Protein AF-A0A2H0NF34-F1 (afdb_monomer)

Radius of gyration: 19.9 Å; Cα contacts (8 Å, |Δi|>4): 82; chains: 1; bounding box: 48×24×61 Å

Secondary structure (DSSP, 8-state):
-HHHHHHHHHHHHHHHHHHHHHHTT--HHHHHHHHHHHHHHHHHHHHHHHHHHHHHTT-TTTT-HHHHHHHHHHHHHHHHHHHHHHHHHHHHHHHHHHHHHHHHHHSPPP-

Structure (mmCIF, N/CA/C/O backbone):
data_AF-A0A2H0NF34-F1
#
_entry.id   AF-A0A2H0NF34-F1
#
loop_
_atom_site.group_PDB
_atom_site.id
_atom_site.type_symbol
_atom_site.label_atom_id
_atom_site.label_alt_id
_atom_site.label_comp_id
_atom_site.label_asym_id
_atom_site.label_entity_id
_atom_site.label_seq_id
_atom_site.pdbx_PDB_ins_code
_atom_site.Cartn_x
_atom_site.Cartn_y
_atom_site.Cartn_z
_atom_site.occupancy
_atom_site.B_iso_or_equiv
_atom_site.auth_seq_id
_atom_site.auth_comp_id
_atom_site.auth_asym_id
_atom_site.auth_atom_id
_atom_site.pdbx_PDB_model_num
ATOM 1 N N . MET A 1 1 ? 7.783 10.222 -19.693 1.00 72.06 1 MET A N 1
ATOM 2 C CA . MET A 1 1 ? 7.194 8.957 -19.178 1.00 72.06 1 MET A CA 1
ATOM 3 C C . MET A 1 1 ? 7.974 8.321 -18.021 1.00 72.06 1 MET A C 1
ATOM 5 O O . MET A 1 1 ? 7.341 7.978 -17.036 1.00 72.06 1 MET A O 1
ATOM 9 N N . ARG A 1 2 ? 9.312 8.167 -18.074 1.00 80.88 2 ARG A N 1
ATOM 10 C CA . ARG A 1 2 ? 10.084 7.472 -17.010 1.00 80.88 2 ARG A CA 1
ATOM 11 C C . ARG A 1 2 ? 9.957 8.105 -15.614 1.00 80.88 2 ARG A C 1
ATOM 13 O O . ARG A 1 2 ? 9.735 7.387 -14.650 1.00 80.88 2 ARG A O 1
ATOM 20 N N . ILE A 1 3 ? 10.037 9.433 -15.537 1.00 87.25 3 ILE A N 1
ATOM 21 C CA . ILE A 1 3 ? 9.942 10.198 -14.281 1.00 87.25 3 ILE A CA 1
ATOM 22 C C . ILE A 1 3 ? 8.559 10.037 -13.633 1.00 87.25 3 ILE A C 1
ATOM 24 O O . ILE A 1 3 ? 8.461 9.821 -12.433 1.00 87.25 3 ILE A O 1
ATOM 28 N N . ILE A 1 4 ? 7.494 10.055 -14.440 1.00 88.94 4 ILE A N 1
ATOM 29 C CA . ILE A 1 4 ? 6.110 9.894 -13.965 1.00 88.94 4 ILE A CA 1
ATOM 30 C C . ILE A 1 4 ? 5.928 8.532 -13.282 1.00 88.94 4 ILE A C 1
ATOM 32 O O . ILE A 1 4 ? 5.350 8.458 -12.205 1.00 88.94 4 ILE A O 1
ATOM 36 N N . LEU A 1 5 ? 6.470 7.461 -13.873 1.00 86.81 5 LEU A N 1
ATOM 37 C CA . LEU A 1 5 ? 6.408 6.114 -13.294 1.00 86.81 5 LEU A CA 1
ATOM 38 C C . LEU A 1 5 ? 7.106 6.046 -11.932 1.00 86.81 5 LEU A C 1
ATOM 40 O O . LEU A 1 5 ? 6.563 5.478 -10.989 1.00 86.81 5 LEU A O 1
ATOM 44 N N . LEU A 1 6 ? 8.282 6.668 -11.817 1.00 89.56 6 LEU A N 1
ATOM 45 C CA . LEU A 1 6 ? 9.006 6.741 -10.550 1.00 89.56 6 LEU A CA 1
ATOM 46 C C . LEU A 1 6 ? 8.216 7.509 -9.490 1.00 89.56 6 LEU A C 1
ATOM 48 O O . LEU A 1 6 ? 8.103 7.026 -8.368 1.00 89.56 6 LEU A O 1
ATOM 52 N N . ILE A 1 7 ? 7.615 8.647 -9.848 1.00 92.56 7 ILE A N 1
ATOM 53 C CA . ILE A 1 7 ? 6.763 9.421 -8.934 1.00 92.56 7 ILE A CA 1
ATOM 54 C C . ILE A 1 7 ? 5.591 8.570 -8.434 1.00 92.56 7 ILE A C 1
ATOM 56 O O . ILE A 1 7 ? 5.300 8.583 -7.242 1.00 92.56 7 ILE A O 1
ATOM 60 N N . VAL A 1 8 ? 4.946 7.794 -9.311 1.00 91.25 8 VAL A N 1
ATOM 61 C CA . VAL A 1 8 ? 3.829 6.914 -8.930 1.00 91.25 8 VAL A CA 1
ATOM 62 C C . VAL A 1 8 ? 4.279 5.831 -7.946 1.00 91.25 8 VAL A C 1
ATOM 64 O O . VAL A 1 8 ? 3.638 5.646 -6.912 1.00 91.25 8 VAL A O 1
ATOM 67 N N . PHE A 1 9 ? 5.383 5.130 -8.222 1.00 92.75 9 PHE A N 1
ATOM 68 C CA . PHE A 1 9 ? 5.844 4.041 -7.354 1.00 92.75 9 PHE A CA 1
ATOM 69 C C . PHE A 1 9 ? 6.405 4.545 -6.024 1.00 92.75 9 PHE A C 1
ATOM 71 O O . PHE A 1 9 ? 6.073 3.996 -4.976 1.00 92.75 9 PHE A O 1
ATOM 78 N N . ILE A 1 10 ? 7.182 5.630 -6.041 1.00 93.75 10 ILE A N 1
ATOM 79 C CA . ILE A 1 10 ? 7.661 6.281 -4.816 1.00 93.75 10 ILE A CA 1
ATOM 80 C C . ILE A 1 10 ? 6.470 6.812 -4.015 1.00 93.75 10 ILE A C 1
ATOM 82 O O . ILE A 1 10 ? 6.399 6.593 -2.808 1.00 93.75 10 ILE A O 1
ATOM 86 N N . GLY A 1 11 ? 5.490 7.431 -4.677 1.00 93.31 11 GLY A N 1
ATOM 87 C CA . GLY A 1 11 ? 4.244 7.871 -4.055 1.00 93.31 11 GLY A CA 1
ATOM 88 C C . GLY A 1 11 ? 3.498 6.726 -3.365 1.00 93.31 11 GLY A C 1
ATOM 89 O O . GLY A 1 11 ? 3.070 6.880 -2.223 1.00 93.31 11 GLY A O 1
ATOM 90 N N . ALA A 1 12 ? 3.412 5.550 -3.996 1.00 92.38 12 ALA A N 1
ATOM 91 C CA . ALA A 1 12 ? 2.811 4.361 -3.389 1.00 92.38 12 ALA A CA 1
ATOM 92 C C . ALA A 1 12 ? 3.563 3.903 -2.124 1.00 92.38 12 ALA A C 1
ATOM 94 O O . ALA A 1 12 ? 2.926 3.581 -1.119 1.00 92.38 12 ALA A O 1
ATOM 95 N N . ILE A 1 13 ? 4.900 3.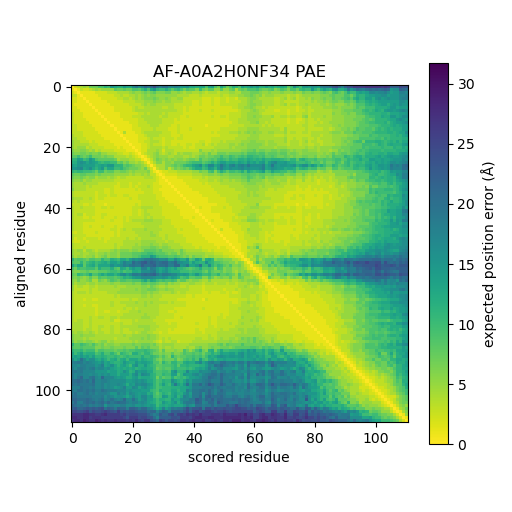949 -2.123 1.00 94.00 13 ILE A N 1
ATOM 96 C CA . ILE A 1 13 ? 5.711 3.638 -0.933 1.00 94.00 13 ILE A CA 1
ATOM 97 C C . ILE A 1 13 ? 5.470 4.665 0.173 1.00 94.00 13 ILE A C 1
ATOM 99 O O . ILE A 1 13 ? 5.255 4.285 1.323 1.00 94.00 13 ILE A O 1
ATOM 103 N N . VAL A 1 14 ? 5.450 5.959 -0.157 1.00 94.94 14 VAL A N 1
ATOM 104 C CA . VAL A 1 14 ? 5.168 7.031 0.810 1.00 94.94 14 VAL A CA 1
ATOM 105 C C . VAL A 1 14 ? 3.789 6.836 1.442 1.00 94.94 14 VAL A C 1
ATOM 107 O O . VAL A 1 14 ? 3.660 6.929 2.663 1.00 94.94 14 VAL A O 1
ATOM 110 N N . ILE A 1 15 ? 2.774 6.483 0.645 1.00 92.44 15 ILE A N 1
ATOM 111 C CA . ILE A 1 15 ? 1.440 6.120 1.141 1.00 92.44 15 ILE A CA 1
ATOM 112 C C . ILE A 1 15 ? 1.521 4.897 2.063 1.00 92.44 15 ILE A C 1
ATOM 114 O O . ILE A 1 15 ? 0.914 4.907 3.133 1.00 92.44 15 ILE A O 1
ATOM 118 N N . GLY A 1 16 ? 2.293 3.870 1.698 1.00 91.38 16 GLY A N 1
ATOM 119 C CA . GLY A 1 16 ? 2.505 2.677 2.519 1.00 91.38 16 GLY A CA 1
ATOM 120 C C . GLY A 1 16 ? 3.137 2.986 3.881 1.00 91.38 16 GLY A C 1
ATOM 121 O O . GLY A 1 16 ? 2.664 2.505 4.913 1.00 91.38 16 GLY A O 1
ATOM 122 N N . ILE A 1 17 ? 4.157 3.848 3.909 1.00 92.62 17 ILE A N 1
ATOM 123 C CA . ILE A 1 17 ? 4.823 4.312 5.135 1.00 92.62 17 ILE A CA 1
ATOM 124 C C . ILE A 1 17 ? 3.869 5.161 5.981 1.00 92.62 17 ILE A C 1
ATOM 126 O O . ILE A 1 17 ? 3.772 4.973 7.196 1.00 92.62 17 ILE A O 1
ATOM 130 N N . TYR A 1 18 ? 3.138 6.083 5.355 1.00 92.75 18 TYR A N 1
ATOM 131 C CA . TYR A 1 18 ? 2.146 6.902 6.045 1.00 92.75 18 TYR A CA 1
ATOM 132 C C . TYR A 1 18 ? 1.048 6.032 6.672 1.00 92.75 18 TYR A C 1
ATOM 134 O O . TYR A 1 18 ? 0.705 6.204 7.845 1.00 92.75 18 TYR A O 1
ATOM 142 N N . ALA A 1 19 ? 0.553 5.044 5.924 1.00 90.88 19 ALA A N 1
ATOM 143 C CA . ALA A 1 19 ? -0.427 4.083 6.404 1.00 90.88 19 ALA A CA 1
ATOM 144 C C . ALA A 1 19 ? 0.106 3.262 7.585 1.00 90.88 19 ALA A C 1
ATOM 146 O O . ALA A 1 19 ? -0.609 3.104 8.571 1.00 90.88 19 ALA A O 1
ATOM 147 N N . ALA A 1 20 ? 1.370 2.827 7.545 1.00 89.19 20 ALA A N 1
ATOM 148 C CA . ALA A 1 20 ? 2.016 2.126 8.655 1.00 89.19 20 ALA A CA 1
ATOM 149 C C . ALA A 1 20 ? 2.087 2.987 9.931 1.00 89.19 20 ALA A C 1
ATOM 151 O O . ALA A 1 20 ? 1.784 2.516 11.027 1.00 89.19 20 ALA A O 1
ATOM 152 N N . ARG A 1 21 ? 2.421 4.278 9.800 1.00 90.31 21 ARG A N 1
ATOM 153 C CA . ARG A 1 21 ? 2.435 5.219 10.936 1.00 90.31 21 ARG A CA 1
ATOM 154 C C . ARG A 1 21 ? 1.046 5.475 11.509 1.00 90.31 21 ARG A C 1
ATOM 156 O O . ARG A 1 21 ? 0.904 5.705 12.706 1.00 90.31 21 ARG A O 1
ATOM 163 N N . LYS A 1 22 ? 0.016 5.492 10.665 1.00 86.56 22 LYS A N 1
ATOM 164 C CA . LYS A 1 22 ? -1.364 5.688 11.120 1.00 86.56 22 LYS A CA 1
ATOM 165 C C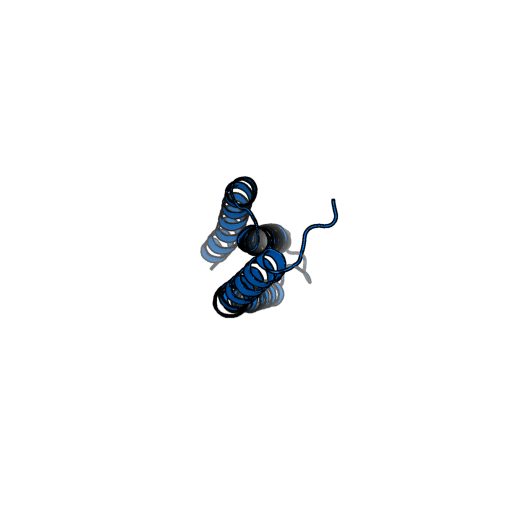 . LYS A 1 22 ? -1.952 4.405 11.709 1.00 86.56 22 LYS A C 1
ATOM 167 O O . LYS A 1 22 ? -2.759 4.489 12.631 1.00 86.56 22 LYS A O 1
ATOM 172 N N . LEU A 1 23 ? -1.499 3.239 11.246 1.00 86.00 23 LEU A N 1
ATOM 173 C CA . LEU A 1 23 ? -1.896 1.930 11.757 1.00 86.00 23 LEU A CA 1
ATOM 174 C C . LEU A 1 23 ? -1.599 1.780 13.253 1.00 86.00 23 LEU A C 1
ATOM 176 O O . LEU A 1 23 ? -2.447 1.280 13.985 1.00 86.00 23 LEU A O 1
ATOM 180 N N . THR A 1 24 ? -0.438 2.249 13.720 1.00 80.81 24 THR A N 1
ATOM 181 C CA . THR A 1 24 ? -0.063 2.176 15.145 1.00 80.81 24 THR A CA 1
ATOM 182 C C . THR A 1 24 ? -0.938 3.053 16.040 1.00 80.81 24 THR A C 1
ATOM 184 O O . THR A 1 24 ? -1.109 2.745 17.213 1.00 80.81 24 THR A O 1
ATOM 187 N N . LYS A 1 25 ? -1.533 4.118 15.487 1.00 79.06 25 LYS A N 1
ATOM 188 C CA . LYS A 1 25 ? -2.429 5.041 16.204 1.00 79.06 25 LYS A CA 1
ATOM 189 C C . LYS A 1 25 ? -3.913 4.703 16.049 1.00 79.06 25 LYS A C 1
ATOM 191 O O . LYS A 1 25 ? -4.753 5.379 16.633 1.00 79.06 25 LYS A O 1
ATOM 196 N N . SER A 1 26 ? -4.257 3.718 15.224 1.00 78.12 26 SER A N 1
ATOM 197 C CA . SER A 1 26 ? -5.638 3.431 14.847 1.00 78.12 26 SER A CA 1
ATOM 198 C C . SER A 1 26 ? -6.156 2.165 15.526 1.00 78.12 26 SER A C 1
ATOM 200 O O . SER A 1 26 ? -5.536 1.104 15.457 1.00 78.12 26 SER A O 1
ATOM 202 N N . SER A 1 27 ? -7.330 2.261 16.149 1.00 72.31 27 SER A N 1
ATOM 203 C CA . SER A 1 27 ? -8.056 1.134 16.736 1.00 72.31 27 SER A CA 1
ATOM 204 C C . SER A 1 27 ? -9.265 0.733 15.873 1.00 72.31 27 SER A C 1
ATOM 206 O O . SER A 1 27 ? -9.760 1.499 15.042 1.00 72.31 27 SER A O 1
ATOM 208 N N . GLY A 1 28 ? -9.728 -0.512 16.026 1.00 77.69 28 GLY A N 1
ATOM 209 C CA . GLY A 1 28 ? -10.977 -0.989 15.420 1.00 77.69 28 GLY A CA 1
ATOM 210 C C . GLY A 1 28 ? -10.979 -1.084 13.885 1.00 77.69 28 GLY A C 1
ATOM 211 O O . GLY A 1 28 ? -10.080 -1.662 13.276 1.00 77.69 28 GLY A O 1
ATOM 212 N N . LEU A 1 29 ? -12.038 -0.563 13.255 1.00 74.94 29 LEU A N 1
ATOM 213 C CA . LEU A 1 29 ? -12.312 -0.696 11.814 1.00 74.94 29 LEU A CA 1
ATOM 214 C C . LEU A 1 29 ? -11.293 0.030 10.933 1.00 74.94 29 LEU A C 1
ATOM 216 O O . LEU A 1 29 ? -10.883 -0.494 9.893 1.00 74.94 29 LEU A O 1
ATOM 220 N N . PHE A 1 30 ? -10.833 1.198 11.382 1.00 79.75 30 PHE A N 1
ATOM 221 C CA . PHE A 1 30 ? -9.812 1.972 10.686 1.00 79.75 30 PHE A CA 1
ATOM 222 C C . PHE A 1 30 ? -8.469 1.238 10.653 1.00 79.75 30 PHE A C 1
ATOM 224 O O . PHE A 1 30 ? -7.782 1.300 9.636 1.00 79.75 30 PHE A O 1
ATOM 231 N N . LYS A 1 31 ? -8.133 0.443 11.680 1.00 85.50 31 LYS A N 1
ATOM 232 C CA . LYS A 1 31 ? -6.919 -0.392 11.686 1.00 85.50 31 LYS A CA 1
ATOM 233 C C . LYS A 1 31 ? -6.878 -1.307 10.458 1.00 85.50 31 LYS A C 1
ATOM 235 O O . LYS A 1 31 ? -5.886 -1.339 9.740 1.00 85.50 31 LYS A O 1
ATOM 240 N N . LYS A 1 32 ? -7.996 -1.978 10.151 1.00 85.62 32 LYS A N 1
ATOM 241 C CA . LYS A 1 32 ? -8.112 -2.885 8.995 1.00 85.62 32 LYS A CA 1
ATOM 242 C C . LYS A 1 32 ? -7.975 -2.154 7.655 1.00 85.62 32 LYS A C 1
ATOM 244 O O . LYS A 1 32 ? -7.419 -2.718 6.714 1.00 85.62 32 LYS A O 1
ATOM 249 N N . LEU A 1 33 ? -8.455 -0.913 7.568 1.00 87.38 33 LEU A N 1
ATOM 250 C CA . LEU A 1 33 ? -8.244 -0.057 6.399 1.00 87.38 33 LEU A CA 1
ATOM 251 C C . LEU A 1 33 ? -6.761 0.294 6.235 1.00 87.38 33 LEU A C 1
ATOM 253 O O . LEU A 1 33 ? -6.205 0.071 5.162 1.00 87.38 33 LEU A O 1
ATOM 257 N N . TRP A 1 34 ? -6.117 0.797 7.290 1.00 89.31 34 TRP A N 1
ATOM 258 C CA . TRP A 1 34 ? -4.707 1.183 7.251 1.00 89.31 34 TRP A CA 1
ATOM 259 C C . TRP A 1 34 ? -3.799 -0.001 6.922 1.00 89.31 34 TRP A C 1
ATOM 261 O O . TRP A 1 34 ? -2.877 0.163 6.132 1.00 89.31 34 TRP A O 1
ATOM 271 N N . THR A 1 35 ? -4.105 -1.207 7.413 1.00 90.75 35 THR A N 1
ATOM 272 C CA . THR A 1 35 ? -3.379 -2.427 7.025 1.00 90.75 35 THR A CA 1
ATOM 273 C C . THR A 1 35 ? -3.513 -2.719 5.530 1.00 90.75 35 THR A C 1
ATOM 275 O O . THR A 1 35 ? -2.515 -3.006 4.874 1.00 90.75 35 THR A O 1
ATOM 278 N N . LYS A 1 36 ? -4.725 -2.616 4.963 1.00 91.19 36 LYS A N 1
ATOM 279 C CA . LYS A 1 36 ? -4.945 -2.814 3.518 1.00 91.19 36 LYS A CA 1
ATOM 280 C C . LYS A 1 36 ? -4.203 -1.766 2.686 1.00 91.19 36 LYS A C 1
ATOM 282 O O . LYS A 1 36 ? -3.591 -2.120 1.684 1.00 91.19 36 LYS A O 1
ATOM 287 N N . LEU A 1 37 ? -4.239 -0.501 3.107 1.00 91.56 37 LEU A N 1
ATOM 288 C CA . LEU A 1 37 ? -3.569 0.603 2.416 1.00 91.56 37 LEU A CA 1
ATOM 289 C C . LEU A 1 37 ? -2.040 0.478 2.494 1.00 91.56 37 LEU A C 1
ATOM 291 O O . LEU A 1 37 ? -1.350 0.717 1.507 1.00 91.56 37 LEU A O 1
ATOM 295 N N . GLN A 1 38 ? -1.519 0.055 3.649 1.00 93.69 38 GLN A N 1
ATOM 296 C CA . GLN A 1 38 ? -0.102 -0.230 3.850 1.00 93.69 38 GLN A CA 1
ATOM 297 C C . GLN A 1 38 ? 0.360 -1.357 2.926 1.00 93.69 38 GLN A C 1
ATOM 299 O O . GLN A 1 38 ? 1.346 -1.184 2.215 1.00 93.69 38 GLN A O 1
ATOM 304 N N . LEU A 1 39 ? -0.356 -2.487 2.918 1.00 94.56 39 LEU A N 1
ATOM 305 C CA . LEU A 1 39 ? -0.033 -3.623 2.056 1.00 94.56 39 LEU A CA 1
ATOM 306 C C . LEU A 1 39 ? -0.033 -3.195 0.584 1.00 94.56 39 LEU A C 1
ATOM 308 O O . LEU A 1 39 ? 0.941 -3.431 -0.118 1.00 94.56 39 LEU A O 1
ATOM 312 N N . TRP A 1 40 ? -1.080 -2.489 0.149 1.00 95.31 40 TRP A N 1
ATOM 313 C CA . TRP A 1 40 ? -1.181 -1.969 -1.213 1.00 95.31 40 TRP A CA 1
ATOM 314 C C . TRP A 1 40 ? 0.008 -1.070 -1.580 1.00 95.31 40 TRP A C 1
ATOM 316 O O . TRP A 1 40 ? 0.630 -1.284 -2.616 1.00 95.31 40 TRP A O 1
ATOM 326 N N . GLY A 1 41 ? 0.376 -0.119 -0.715 1.00 93.12 41 GLY A N 1
ATOM 327 C CA . GLY A 1 41 ? 1.503 0.785 -0.957 1.00 93.12 41 GLY A CA 1
ATOM 328 C C . GLY A 1 41 ? 2.842 0.054 -1.090 1.00 93.12 41 GLY A C 1
ATOM 329 O O . GLY A 1 41 ? 3.598 0.323 -2.024 1.00 93.12 41 GLY A O 1
ATOM 330 N N . TRP A 1 42 ? 3.110 -0.921 -0.215 1.00 94.00 42 TRP A N 1
ATOM 331 C CA . TRP A 1 42 ? 4.322 -1.743 -0.290 1.00 94.00 42 TRP A CA 1
ATOM 332 C C . TRP A 1 42 ? 4.345 -2.636 -1.527 1.00 94.00 42 TRP A C 1
ATOM 334 O O . TRP A 1 42 ? 5.344 -2.653 -2.241 1.00 94.00 42 TRP A O 1
ATOM 344 N N . THR A 1 43 ? 3.253 -3.348 -1.812 1.00 94.69 43 THR A N 1
ATOM 345 C CA . THR A 1 43 ? 3.168 -4.260 -2.956 1.00 94.69 43 THR A CA 1
ATOM 346 C C . THR A 1 43 ? 3.301 -3.499 -4.271 1.00 94.69 43 THR A C 1
ATOM 348 O O . THR A 1 43 ? 4.140 -3.850 -5.095 1.00 94.69 43 THR A O 1
ATOM 351 N N . ILE A 1 44 ? 2.532 -2.425 -4.467 1.00 94.38 44 ILE A N 1
ATOM 352 C CA . ILE A 1 44 ? 2.572 -1.646 -5.709 1.00 94.38 44 ILE A CA 1
ATOM 353 C C . ILE A 1 44 ? 3.894 -0.897 -5.857 1.00 94.38 44 ILE A C 1
ATOM 355 O O . ILE A 1 44 ? 4.460 -0.884 -6.950 1.00 94.38 44 ILE A O 1
ATOM 359 N N . GLY A 1 45 ? 4.397 -0.310 -4.771 1.00 93.25 45 GLY A N 1
ATOM 360 C CA . GLY A 1 45 ? 5.638 0.452 -4.759 1.00 93.25 45 GLY A CA 1
ATOM 361 C C . GLY A 1 45 ? 6.876 -0.404 -5.018 1.00 93.25 45 GLY A C 1
ATOM 362 O O . GLY A 1 45 ? 7.631 -0.119 -5.945 1.00 93.25 45 GLY A O 1
ATOM 363 N N . LEU A 1 46 ? 7.076 -1.475 -4.242 1.00 94.75 46 LEU A N 1
ATOM 364 C CA . LEU A 1 46 ? 8.266 -2.326 -4.364 1.00 94.75 46 LEU A CA 1
ATOM 365 C C . LEU A 1 46 ? 8.276 -3.116 -5.671 1.00 94.75 46 LEU A C 1
ATOM 367 O O . LEU A 1 46 ? 9.285 -3.115 -6.373 1.00 94.75 46 LEU A O 1
ATOM 371 N N . ILE A 1 47 ? 7.159 -3.751 -6.035 1.00 93.25 47 ILE A N 1
ATOM 372 C CA . ILE A 1 47 ? 7.083 -4.516 -7.289 1.00 93.25 47 ILE A CA 1
ATOM 373 C C . ILE A 1 47 ? 7.151 -3.566 -8.487 1.00 93.25 47 ILE A C 1
ATOM 375 O O . ILE A 1 47 ? 7.817 -3.870 -9.472 1.00 93.25 47 ILE A O 1
ATOM 379 N N . GLY A 1 48 ? 6.539 -2.382 -8.395 1.00 91.50 48 GLY A N 1
ATOM 380 C CA . GLY A 1 48 ? 6.643 -1.351 -9.425 1.00 91.50 48 GLY A CA 1
ATOM 381 C C . GLY A 1 48 ? 8.082 -0.879 -9.647 1.00 91.50 48 GLY A C 1
ATOM 382 O O . GLY A 1 48 ? 8.528 -0.784 -10.792 1.00 91.50 48 GLY A O 1
ATOM 383 N N . LEU A 1 49 ? 8.845 -0.659 -8.569 1.00 92.06 49 LEU A N 1
ATOM 384 C CA . LEU A 1 49 ? 10.276 -0.352 -8.654 1.00 92.06 49 LEU A CA 1
ATOM 385 C C . LEU A 1 49 ? 11.095 -1.521 -9.210 1.00 92.06 49 LEU A C 1
ATOM 387 O O . LEU A 1 49 ? 11.982 -1.290 -10.028 1.00 92.06 49 LEU A O 1
ATOM 391 N N . ALA A 1 50 ? 10.784 -2.763 -8.834 1.00 91.25 50 ALA A N 1
ATOM 392 C CA . ALA A 1 50 ? 11.455 -3.941 -9.383 1.00 91.25 50 ALA A CA 1
ATOM 393 C C . ALA A 1 50 ? 11.216 -4.076 -10.899 1.00 91.25 50 ALA A C 1
ATOM 395 O O . ALA A 1 50 ? 12.161 -4.258 -11.665 1.00 91.25 50 ALA A O 1
ATOM 396 N N . LEU A 1 51 ? 9.973 -3.894 -11.359 1.00 88.50 51 LEU A N 1
ATOM 397 C CA . LEU A 1 51 ? 9.635 -3.864 -12.786 1.00 88.50 51 LEU A CA 1
ATOM 398 C C . LEU A 1 51 ? 10.343 -2.715 -13.518 1.00 88.50 51 LEU A C 1
ATOM 400 O O . LEU A 1 51 ? 10.824 -2.888 -14.640 1.00 88.50 51 LEU A O 1
ATOM 404 N N . PHE A 1 52 ? 10.452 -1.545 -12.883 1.00 88.38 52 PHE A N 1
ATOM 405 C CA . PHE A 1 52 ? 11.215 -0.425 -13.428 1.00 88.38 52 PHE A CA 1
ATOM 406 C C . PHE A 1 52 ? 12.708 -0.762 -13.555 1.00 88.38 52 PHE A C 1
ATOM 408 O O . PHE A 1 52 ? 13.311 -0.462 -14.585 1.00 88.38 52 PHE A O 1
ATOM 415 N N . PHE A 1 53 ? 13.292 -1.426 -12.556 1.00 88.44 53 PHE A N 1
ATOM 416 C CA . PHE A 1 53 ? 14.684 -1.871 -12.579 1.00 88.44 53 PHE A CA 1
ATOM 417 C C . PHE A 1 53 ? 14.942 -2.882 -13.704 1.00 88.44 53 PHE A C 1
ATOM 419 O O . PHE A 1 53 ? 15.872 -2.699 -14.488 1.00 88.44 53 PHE A O 1
ATOM 426 N N . PHE A 1 54 ? 14.076 -3.888 -13.872 1.00 87.56 54 PHE A N 1
ATOM 427 C CA . PHE A 1 54 ? 14.200 -4.864 -14.963 1.00 87.56 54 PHE A CA 1
ATOM 428 C C . PHE A 1 54 ? 14.161 -4.224 -16.351 1.00 87.56 54 PHE A C 1
ATOM 430 O O . PHE A 1 54 ? 14.811 -4.713 -17.279 1.00 87.56 54 PHE A O 1
ATOM 437 N N . ARG A 1 55 ? 13.454 -3.100 -16.501 1.00 84.69 55 ARG A N 1
ATOM 438 C CA . ARG A 1 55 ? 13.496 -2.317 -17.736 1.00 84.69 55 ARG A CA 1
ATOM 439 C C . ARG A 1 55 ? 14.868 -1.694 -17.984 1.00 84.69 55 ARG A C 1
ATOM 441 O O . ARG A 1 55 ? 15.310 -1.684 -19.130 1.00 84.69 55 ARG A O 1
ATOM 448 N N . GLU A 1 56 ? 15.528 -1.162 -16.958 1.00 84.88 56 GLU A N 1
ATOM 449 C CA . GLU A 1 56 ? 16.855 -0.548 -17.121 1.00 84.88 56 GLU A CA 1
ATOM 450 C C . GLU A 1 56 ? 17.931 -1.597 -17.426 1.00 84.88 56 GLU A C 1
ATOM 452 O O . GLU A 1 56 ? 18.780 -1.368 -18.285 1.00 84.88 56 GLU A O 1
ATOM 457 N N . VAL A 1 57 ? 17.816 -2.794 -16.844 1.00 86.88 57 VAL A N 1
ATOM 458 C CA . VAL A 1 57 ? 18.681 -3.949 -17.162 1.00 86.88 57 VAL A CA 1
ATOM 459 C C . VAL A 1 57 ? 18.345 -4.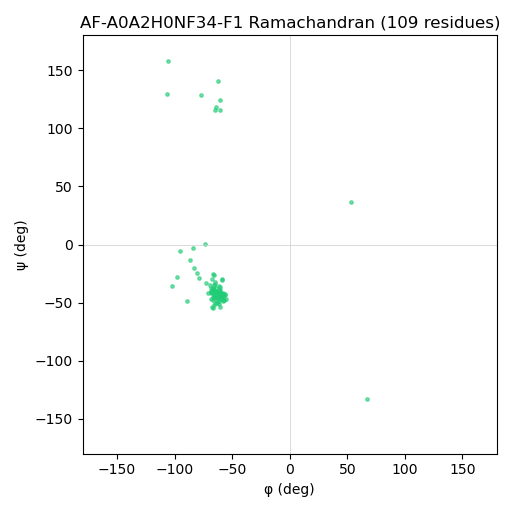571 -18.535 1.00 86.88 57 VAL A C 1
ATOM 461 O O . VAL A 1 57 ? 18.989 -5.517 -18.973 1.00 86.88 57 VAL A O 1
ATOM 464 N N . ARG A 1 58 ? 17.357 -4.025 -19.265 1.00 79.62 58 ARG A N 1
ATOM 465 C CA . ARG A 1 58 ? 16.870 -4.521 -20.568 1.00 79.62 58 ARG A CA 1
ATOM 466 C C . ARG A 1 58 ? 16.492 -6.005 -20.546 1.00 79.62 58 ARG A C 1
ATOM 468 O O . ARG A 1 58 ? 16.676 -6.710 -21.536 1.00 79.62 58 ARG A O 1
ATOM 475 N N . ALA A 1 59 ? 15.921 -6.478 -19.438 1.00 77.50 59 ALA A N 1
ATOM 476 C CA . ALA A 1 59 ? 15.359 -7.820 -19.379 1.00 77.50 59 ALA A CA 1
ATOM 477 C C . ALA A 1 59 ? 14.241 -7.938 -20.431 1.00 77.50 59 ALA A C 1
ATOM 479 O O . ALA A 1 59 ? 13.229 -7.241 -20.344 1.00 77.50 59 ALA A O 1
ATOM 480 N N . ILE A 1 60 ? 14.436 -8.802 -21.431 1.00 71.81 60 ILE A N 1
ATOM 481 C CA . ILE A 1 60 ? 13.617 -8.853 -22.657 1.00 71.81 60 ILE A CA 1
ATOM 482 C C . ILE A 1 60 ? 12.125 -9.045 -22.347 1.00 71.81 60 ILE A C 1
ATOM 484 O O . ILE A 1 60 ? 11.280 -8.357 -22.914 1.00 71.81 60 ILE A O 1
ATOM 488 N N . TYR A 1 61 ? 11.797 -9.930 -21.403 1.00 74.56 61 TYR A N 1
ATOM 489 C CA . TYR A 1 61 ? 10.409 -10.254 -21.066 1.00 74.56 61 TYR A CA 1
ATOM 490 C C . TYR A 1 61 ? 9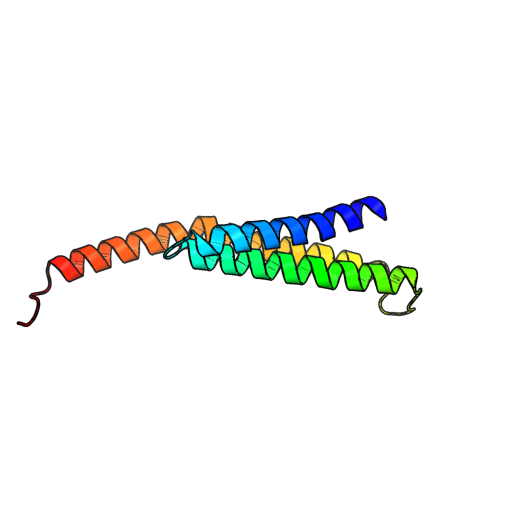.816 -9.347 -19.981 1.00 74.56 61 TYR A C 1
ATOM 492 O O . TYR A 1 61 ? 8.730 -8.803 -20.161 1.00 74.56 61 TYR A O 1
ATOM 500 N N . LEU A 1 62 ? 10.524 -9.148 -18.865 1.00 72.25 62 LEU A N 1
ATOM 501 C CA . LEU A 1 62 ? 1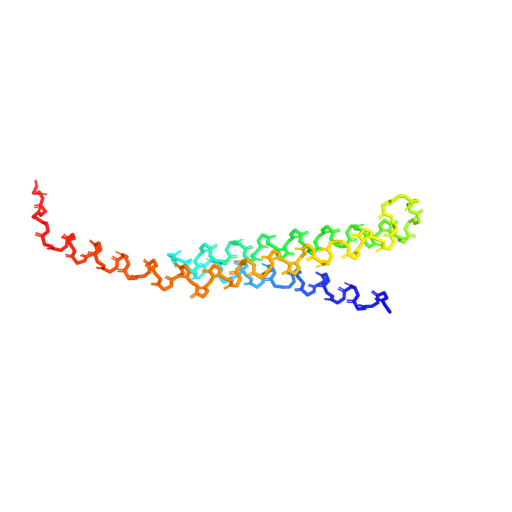0.011 -8.422 -17.690 1.00 72.25 62 LEU A CA 1
ATOM 502 C C . LEU A 1 62 ? 10.144 -6.894 -17.796 1.00 72.25 62 LEU A C 1
ATOM 504 O O . LEU A 1 62 ? 9.430 -6.165 -17.114 1.00 72.25 62 LEU A O 1
ATOM 508 N N . GLY A 1 63 ? 11.025 -6.397 -18.667 1.00 70.81 63 GLY A N 1
ATOM 509 C CA . GLY A 1 63 ? 11.205 -4.968 -18.931 1.00 70.81 63 GLY A CA 1
ATOM 510 C C . GLY A 1 63 ? 10.219 -4.394 -19.953 1.00 70.81 63 GLY A C 1
ATOM 511 O O . GLY A 1 63 ? 10.246 -3.189 -20.228 1.00 70.81 63 GLY A O 1
ATOM 512 N N . ALA A 1 64 ? 9.354 -5.228 -20.543 1.00 81.38 64 ALA A N 1
ATOM 513 C CA . ALA A 1 64 ? 8.413 -4.784 -21.560 1.00 81.38 64 ALA A CA 1
ATOM 514 C C . ALA A 1 64 ? 7.431 -3.740 -20.998 1.00 81.38 64 ALA A C 1
ATOM 516 O O . ALA A 1 64 ? 6.927 -3.846 -19.878 1.00 81.38 64 ALA A O 1
ATOM 517 N N . ARG A 1 65 ? 7.113 -2.722 -21.809 1.00 83.50 65 ARG A N 1
ATOM 518 C CA . A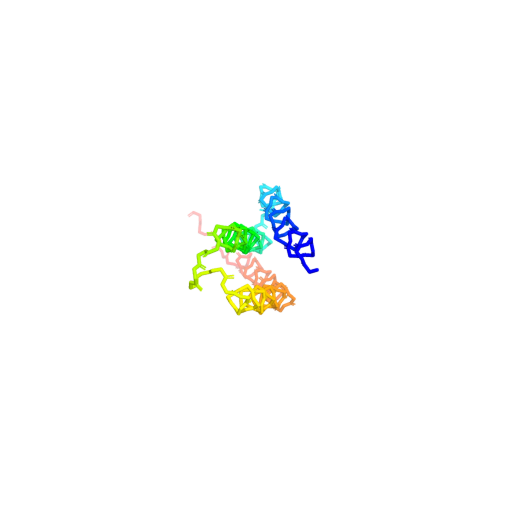RG A 1 65 ? 6.225 -1.607 -21.411 1.00 83.50 65 ARG A CA 1
ATOM 519 C C . ARG A 1 65 ? 4.833 -2.083 -20.983 1.00 83.50 65 ARG A C 1
ATOM 521 O O . ARG A 1 65 ? 4.225 -1.469 -20.112 1.00 83.50 65 ARG A O 1
ATOM 528 N N . ILE A 1 66 ? 4.372 -3.187 -21.568 1.00 87.25 66 ILE A N 1
ATOM 529 C CA . ILE A 1 66 ? 3.090 -3.829 -21.269 1.00 87.25 66 ILE A CA 1
ATOM 530 C C . ILE A 1 66 ? 2.983 -4.238 -19.799 1.00 87.25 66 ILE A C 1
ATOM 532 O O . ILE A 1 66 ? 1.966 -3.942 -19.178 1.00 87.25 66 ILE A O 1
ATOM 536 N N . TRP A 1 67 ? 4.031 -4.817 -19.206 1.00 88.12 67 TRP A N 1
ATOM 537 C CA . TRP A 1 67 ? 3.992 -5.241 -17.803 1.00 88.12 67 TRP A CA 1
ATOM 538 C C . TRP A 1 67 ? 3.830 -4.064 -16.845 1.00 88.12 67 TRP A C 1
ATOM 540 O O . TRP A 1 67 ? 3.030 -4.141 -15.919 1.00 88.12 67 TRP A O 1
ATOM 550 N N . MET A 1 68 ? 4.514 -2.943 -17.096 1.00 85.44 68 MET A N 1
ATOM 551 C CA . MET A 1 68 ? 4.324 -1.729 -16.291 1.00 85.44 68 MET A CA 1
ATOM 552 C C . MET A 1 68 ? 2.904 -1.171 -16.413 1.00 85.44 68 MET A C 1
ATOM 554 O O . MET A 1 68 ? 2.330 -0.765 -15.407 1.00 85.44 68 MET A O 1
ATOM 558 N N . LEU A 1 69 ? 2.333 -1.139 -17.622 1.00 89.00 69 LEU A N 1
ATOM 559 C CA . LEU A 1 69 ? 0.970 -0.637 -17.825 1.00 89.00 69 LEU A CA 1
ATOM 560 C C . LEU A 1 69 ? -0.062 -1.530 -17.134 1.00 89.00 69 LEU A C 1
ATOM 562 O O . LEU A 1 69 ? -0.915 -1.022 -16.409 1.00 89.00 69 LEU A O 1
ATOM 566 N N . LEU A 1 70 ? 0.057 -2.850 -17.292 1.00 92.06 70 LEU A N 1
ATOM 567 C CA . LEU A 1 70 ? -0.785 -3.823 -16.596 1.00 92.06 70 LEU A CA 1
ATOM 568 C C . LEU A 1 70 ? -0.670 -3.674 -15.077 1.00 92.06 70 LEU A C 1
ATOM 570 O O . LEU A 1 70 ? -1.688 -3.662 -14.387 1.00 92.06 70 LEU A O 1
ATOM 574 N N . TRP A 1 71 ? 0.547 -3.488 -14.561 1.00 92.44 71 TRP A N 1
ATOM 575 C CA . TRP A 1 71 ? 0.779 -3.287 -13.133 1.00 92.44 71 TRP A CA 1
ATOM 576 C C . TRP A 1 71 ? 0.105 -2.019 -12.604 1.00 92.44 71 TRP A C 1
ATOM 578 O O . TRP A 1 71 ? -0.509 -2.035 -11.539 1.00 92.44 71 TRP A O 1
ATOM 588 N N . ILE A 1 72 ? 0.159 -0.924 -13.365 1.00 90.50 72 ILE A N 1
ATOM 589 C CA . ILE A 1 72 ? -0.501 0.336 -13.006 1.00 90.50 72 ILE A CA 1
ATOM 590 C C . ILE A 1 72 ? -2.023 0.185 -13.013 1.00 90.50 72 ILE A C 1
ATOM 592 O O . ILE A 1 72 ? -2.685 0.615 -12.070 1.00 90.50 72 ILE A O 1
ATOM 596 N N . ILE A 1 73 ? -2.587 -0.448 -14.041 1.00 94.31 73 ILE A N 1
ATOM 597 C CA . ILE A 1 73 ? -4.031 -0.700 -14.120 1.00 94.31 73 ILE A CA 1
ATOM 598 C C . ILE A 1 73 ? -4.478 -1.549 -12.925 1.00 94.31 73 ILE A C 1
ATOM 600 O O . ILE A 1 73 ? -5.437 -1.200 -12.237 1.00 94.31 73 ILE A O 1
ATOM 604 N N . PHE A 1 74 ? -3.738 -2.617 -12.625 1.00 95.19 74 PHE A N 1
ATOM 605 C CA . PHE A 1 74 ? -3.983 -3.461 -11.461 1.00 95.19 74 PHE A CA 1
ATOM 606 C C . PHE A 1 74 ? -3.919 -2.666 -10.148 1.00 95.19 74 PHE A C 1
ATOM 608 O O . PHE A 1 74 ? -4.812 -2.791 -9.306 1.00 95.19 74 PHE A O 1
ATOM 615 N N . ALA A 1 75 ? -2.922 -1.788 -9.996 1.00 92.88 75 ALA A N 1
ATOM 616 C CA . ALA A 1 75 ? -2.792 -0.915 -8.834 1.00 92.88 75 ALA A CA 1
ATOM 617 C C . ALA A 1 75 ? -4.037 -0.041 -8.633 1.00 92.88 75 ALA A C 1
ATOM 619 O O . ALA A 1 75 ? -4.569 0.012 -7.520 1.00 92.88 75 ALA A O 1
ATOM 620 N N . PHE A 1 76 ? -4.531 0.601 -9.697 1.00 94.06 76 PHE A N 1
ATOM 621 C CA . PHE A 1 76 ? -5.722 1.451 -9.641 1.00 94.06 76 PHE A CA 1
ATOM 622 C C . PHE A 1 76 ? -6.997 0.668 -9.323 1.00 94.06 76 PHE A C 1
ATOM 624 O O . PHE A 1 76 ? -7.781 1.104 -8.480 1.00 94.06 76 PHE A O 1
ATOM 631 N N . ILE A 1 77 ? -7.192 -0.500 -9.941 1.00 95.88 77 ILE A N 1
ATOM 632 C CA . ILE A 1 77 ? -8.343 -1.373 -9.666 1.00 95.88 77 ILE A CA 1
ATOM 633 C C . ILE A 1 77 ? -8.352 -1.785 -8.190 1.00 95.88 77 ILE A C 1
ATOM 635 O O . ILE A 1 77 ? -9.374 -1.679 -7.508 1.00 95.88 77 ILE A O 1
ATOM 639 N N . TRP A 1 78 ? -7.202 -2.206 -7.662 1.00 95.06 78 TRP A N 1
ATOM 640 C CA . TRP A 1 78 ? -7.095 -2.600 -6.262 1.00 95.06 78 TRP A CA 1
ATOM 641 C C . TRP A 1 78 ? -7.331 -1.415 -5.318 1.00 95.06 78 TRP A C 1
ATOM 643 O O . TRP A 1 78 ? -8.072 -1.539 -4.338 1.00 95.06 78 TRP A O 1
ATOM 653 N N . LEU A 1 79 ? -6.793 -0.239 -5.643 1.00 92.19 79 LEU A N 1
ATOM 654 C CA . LEU A 1 79 ? -7.037 0.972 -4.865 1.00 92.19 79 LEU A CA 1
ATOM 655 C C . LEU A 1 79 ? -8.530 1.332 -4.837 1.00 92.19 79 LEU A C 1
ATOM 657 O O . LEU A 1 79 ? -9.066 1.645 -3.774 1.00 92.19 79 LEU A O 1
ATOM 661 N N . ALA A 1 80 ? -9.227 1.214 -5.970 1.00 93.75 80 ALA A N 1
ATOM 662 C CA . ALA A 1 80 ? -10.666 1.447 -6.053 1.00 93.75 80 ALA A CA 1
ATOM 663 C C . ALA A 1 80 ? -11.459 0.491 -5.145 1.00 93.75 80 ALA A C 1
ATOM 665 O O . ALA A 1 80 ? -12.391 0.923 -4.462 1.00 93.75 80 ALA A O 1
ATOM 666 N N . PHE A 1 81 ? -11.060 -0.783 -5.051 1.00 92.31 81 PHE A N 1
ATOM 667 C CA . PHE A 1 81 ? -11.664 -1.722 -4.100 1.00 92.31 81 PHE A CA 1
ATOM 668 C C . PHE A 1 81 ? -11.428 -1.324 -2.638 1.00 92.31 81 PHE A C 1
ATOM 670 O O . PHE A 1 81 ? -12.343 -1.452 -1.823 1.00 92.31 81 PHE A O 1
ATOM 677 N N . ILE A 1 82 ? -10.249 -0.794 -2.294 1.00 89.69 82 ILE A N 1
ATOM 678 C CA . ILE A 1 82 ? -9.967 -0.296 -0.937 1.00 89.69 82 ILE A CA 1
ATOM 679 C C . ILE A 1 82 ? -10.818 0.944 -0.623 1.00 89.69 82 ILE A C 1
ATOM 681 O O . ILE A 1 82 ? -11.388 1.040 0.464 1.00 89.69 82 ILE A O 1
ATOM 685 N N . ILE A 1 83 ? -10.975 1.865 -1.576 1.00 88.88 83 ILE A N 1
ATOM 686 C CA . ILE A 1 83 ? -11.830 3.052 -1.413 1.00 88.88 83 ILE A CA 1
ATOM 687 C C . ILE A 1 83 ? -13.303 2.644 -1.267 1.00 88.88 83 ILE A C 1
ATOM 689 O O . ILE A 1 83 ? -14.016 3.176 -0.415 1.00 88.88 83 ILE A O 1
ATOM 693 N N . LY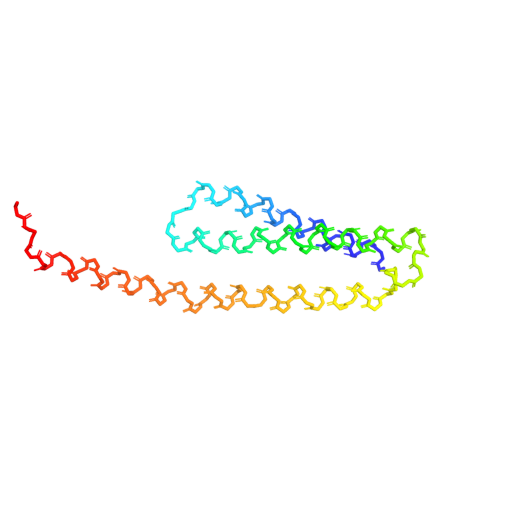S A 1 84 ? -13.767 1.667 -2.054 1.00 89.00 84 LYS A N 1
ATOM 694 C CA . LYS A 1 84 ? -15.123 1.112 -1.937 1.00 89.00 84 LYS A CA 1
ATOM 695 C C . LYS A 1 84 ? -15.344 0.458 -0.569 1.00 89.00 84 LYS A C 1
ATOM 697 O O . LYS A 1 84 ? -16.386 0.688 0.042 1.00 89.00 84 LYS A O 1
ATOM 702 N N . TYR A 1 85 ? -14.361 -0.298 -0.073 1.00 84.06 85 TYR A N 1
ATOM 703 C CA . TYR A 1 85 ? -14.369 -0.867 1.279 1.00 84.06 85 TYR A CA 1
ATOM 704 C C . TYR A 1 85 ? -14.494 0.236 2.340 1.00 84.06 85 TYR A C 1
ATOM 706 O O . TYR A 1 85 ? -15.304 0.127 3.259 1.00 84.06 85 TYR A O 1
ATOM 714 N N . TRP A 1 86 ? -13.745 1.332 2.184 1.00 83.69 86 TRP A N 1
ATOM 715 C CA . TRP A 1 86 ? -13.796 2.465 3.104 1.00 83.69 86 TRP A CA 1
ATOM 716 C C . TRP A 1 86 ? -15.185 3.102 3.172 1.00 83.69 86 TRP A C 1
ATOM 718 O O . TRP A 1 86 ? -15.757 3.216 4.252 1.00 83.69 86 TRP A O 1
ATOM 728 N N . LYS A 1 87 ? -15.741 3.475 2.014 1.00 81.25 87 LYS A N 1
ATOM 729 C CA . LYS A 1 87 ? -17.000 4.225 1.938 1.00 81.25 87 LYS A CA 1
ATOM 730 C C . LYS A 1 87 ? -18.233 3.391 2.277 1.00 81.25 87 LYS A C 1
ATOM 732 O O . LYS A 1 87 ? -19.194 3.939 2.795 1.00 81.25 87 LYS A O 1
ATOM 737 N N . LYS A 1 88 ? -18.240 2.093 1.954 1.00 77.94 88 LYS A N 1
ATOM 738 C CA . LYS A 1 88 ? -19.439 1.245 2.093 1.00 77.94 88 LYS A CA 1
ATOM 739 C C . LYS A 1 88 ? -19.403 0.337 3.318 1.00 77.94 88 LYS A C 1
ATOM 741 O O . LYS A 1 88 ? -20.442 0.070 3.911 1.00 77.94 88 LYS A O 1
ATOM 746 N N . GLU A 1 89 ? -18.231 -0.175 3.680 1.00 73.50 89 GLU A N 1
ATOM 747 C CA . GLU A 1 89 ? -18.114 -1.246 4.674 1.00 73.50 89 GLU A CA 1
ATOM 748 C C . GLU A 1 89 ? -17.763 -0.745 6.075 1.00 73.50 89 GLU A C 1
ATOM 750 O O . GLU A 1 89 ? -18.140 -1.395 7.046 1.00 73.50 89 GLU A O 1
ATOM 755 N N . ILE A 1 90 ? -17.070 0.393 6.201 1.00 74.44 90 ILE A N 1
ATOM 756 C CA . ILE A 1 90 ? -16.816 1.008 7.512 1.00 74.44 90 ILE A CA 1
ATOM 757 C C . ILE A 1 90 ? -18.099 1.534 8.168 1.00 74.44 90 ILE A C 1
ATOM 759 O O . ILE A 1 90 ? -18.361 1.078 9.280 1.00 74.44 90 ILE A O 1
ATOM 763 N N . PRO A 1 91 ? -18.929 2.388 7.529 1.00 70.38 91 PRO A N 1
ATOM 764 C CA . PRO A 1 91 ? -20.125 2.912 8.199 1.00 70.38 91 PRO A CA 1
ATOM 765 C C . PRO A 1 91 ? -21.088 1.788 8.601 1.00 70.38 91 PRO A C 1
ATOM 767 O O . PRO A 1 91 ? -21.549 1.734 9.736 1.00 70.38 91 PRO A O 1
ATOM 770 N N . LYS A 1 92 ? -21.275 0.794 7.724 1.00 69.62 92 LYS A N 1
ATOM 771 C CA . LYS A 1 92 ? -22.135 -0.364 7.998 1.00 69.62 92 LYS A CA 1
ATOM 772 C C . LYS A 1 92 ? -21.661 -1.195 9.199 1.00 69.62 92 LYS A C 1
ATOM 774 O O . LYS A 1 92 ? -22.474 -1.744 9.932 1.00 69.62 92 LYS A O 1
ATOM 779 N N . LYS A 1 93 ? -20.347 -1.326 9.404 1.00 68.06 93 LYS A N 1
ATOM 780 C CA . LYS A 1 93 ? -19.795 -2.077 10.544 1.00 68.06 93 LYS A CA 1
ATOM 781 C C . LYS A 1 93 ? -19.786 -1.272 11.840 1.00 68.06 93 LYS A C 1
ATOM 783 O O . LYS A 1 93 ? -19.791 -1.886 12.902 1.00 68.06 93 LYS A O 1
ATOM 788 N N . GLU A 1 94 ? -19.764 0.057 11.771 1.00 69.62 94 GLU A N 1
ATOM 789 C CA . GLU A 1 94 ? -19.963 0.905 12.951 1.00 69.62 94 GLU A CA 1
ATOM 790 C C . GLU A 1 94 ? -21.397 0.802 13.474 1.00 69.62 94 GLU A C 1
ATOM 792 O O . GLU A 1 94 ? -21.584 0.672 14.680 1.00 69.62 94 GLU A O 1
ATOM 797 N N . GLU A 1 95 ? -22.392 0.774 12.584 1.00 67.75 95 GLU A N 1
ATOM 798 C CA . GLU A 1 95 ? -23.797 0.567 12.960 1.00 67.75 95 GLU A CA 1
ATOM 799 C C . GLU A 1 95 ? -24.007 -0.793 13.635 1.00 67.75 95 GLU A C 1
ATOM 801 O O . GLU A 1 95 ? -24.536 -0.851 14.740 1.00 67.75 95 GLU A O 1
ATOM 806 N N . ILE A 1 96 ? -23.492 -1.874 13.036 1.00 69.25 96 ILE A N 1
ATOM 807 C CA . ILE A 1 96 ? -23.599 -3.229 13.606 1.00 69.25 96 ILE A CA 1
ATOM 808 C C . ILE A 1 96 ? -22.922 -3.310 14.980 1.00 69.25 96 ILE A C 1
ATOM 810 O O . ILE A 1 96 ? -23.493 -3.875 15.909 1.00 69.25 96 ILE A O 1
ATOM 814 N N . LYS A 1 97 ? -21.734 -2.709 15.139 1.00 68.06 97 LYS A N 1
ATOM 815 C CA . LYS A 1 97 ? -21.049 -2.668 16.437 1.00 68.06 97 LYS A CA 1
ATOM 816 C C . LYS A 1 97 ? -21.850 -1.930 17.501 1.00 68.06 97 LYS A C 1
ATOM 818 O O . LYS A 1 97 ? -21.912 -2.405 18.628 1.00 68.06 97 LYS A O 1
ATOM 823 N N . LYS A 1 98 ? -22.462 -0.793 17.159 1.00 69.94 98 LYS A N 1
ATOM 824 C CA . LYS A 1 98 ? -23.320 -0.059 18.098 1.00 69.94 98 LYS A CA 1
ATOM 825 C C . LYS A 1 98 ? -24.520 -0.899 18.519 1.00 69.94 98 LYS A C 1
ATOM 827 O O . LYS A 1 98 ? -24.815 -0.964 19.705 1.00 69.94 98 LYS A O 1
ATOM 832 N N . THR A 1 99 ? -25.155 -1.600 17.580 1.00 69.38 99 THR A N 1
ATOM 833 C CA . THR A 1 99 ? -26.280 -2.490 17.890 1.00 69.38 99 THR A CA 1
ATOM 834 C C . THR A 1 99 ? -25.859 -3.674 18.766 1.00 69.38 99 THR A C 1
ATOM 836 O O . THR A 1 99 ? -26.576 -4.021 19.698 1.00 69.38 99 THR A O 1
ATOM 839 N N . GLU A 1 100 ? -24.685 -4.271 18.533 1.00 73.38 100 GLU A N 1
ATOM 840 C CA . GLU A 1 100 ? -24.132 -5.330 19.396 1.00 73.38 100 GLU A CA 1
ATOM 841 C C . GLU A 1 100 ? -23.760 -4.817 20.797 1.00 73.38 100 GLU A C 1
ATOM 843 O O . GLU A 1 100 ? -23.974 -5.516 21.787 1.00 73.38 100 GLU A O 1
ATOM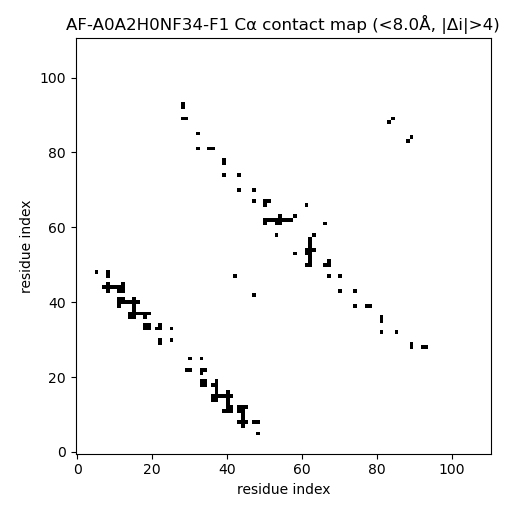 848 N N . GLU A 1 101 ? -23.212 -3.603 20.905 1.00 74.19 101 GLU A N 1
ATOM 849 C CA . GLU A 1 101 ? -22.886 -2.958 22.184 1.00 74.19 101 GLU A CA 1
ATOM 850 C C . GLU A 1 101 ? -24.146 -2.593 22.978 1.00 74.19 101 GLU A C 1
ATOM 852 O O . GLU A 1 101 ? -24.185 -2.789 24.196 1.00 74.19 101 GLU A O 1
ATOM 857 N N . GLU A 1 102 ? -25.190 -2.111 22.303 1.00 75.25 102 GLU A N 1
ATOM 858 C CA . GLU A 1 102 ? -26.502 -1.876 22.900 1.00 75.25 102 GLU A CA 1
ATOM 859 C C . GLU A 1 102 ? -27.130 -3.193 23.350 1.00 75.25 102 GLU A C 1
ATOM 861 O O . GLU A 1 102 ? -27.482 -3.320 24.518 1.00 75.25 102 GLU A O 1
ATOM 866 N N . PHE A 1 103 ? -27.186 -4.211 22.491 1.00 74.81 103 PHE A N 1
ATOM 867 C CA . PHE A 1 103 ? -27.731 -5.526 22.835 1.00 74.81 103 PHE A CA 1
ATOM 868 C C . PHE A 1 103 ? -26.998 -6.177 24.022 1.00 74.81 103 PHE A C 1
ATOM 870 O O . PHE A 1 103 ? -27.637 -6.660 24.956 1.00 74.81 103 PHE A O 1
ATOM 877 N N . ASN A 1 104 ? -25.662 -6.109 24.058 1.00 75.50 104 ASN A N 1
ATOM 878 C CA . ASN A 1 104 ? -24.867 -6.589 25.194 1.00 75.50 104 ASN A CA 1
ATOM 879 C C . ASN A 1 104 ? -25.095 -5.789 26.482 1.00 75.50 104 ASN A C 1
ATOM 881 O O . ASN A 1 104 ? -24.900 -6.332 27.569 1.00 75.50 104 ASN A O 1
ATOM 885 N N . ARG A 1 105 ? -25.503 -4.516 26.399 1.00 72.81 105 ARG A N 1
ATOM 886 C CA . ARG A 1 105 ? -25.884 -3.730 27.582 1.00 72.81 105 ARG A CA 1
ATOM 887 C C . ARG A 1 105 ? -27.169 -4.262 28.223 1.00 72.81 105 ARG A C 1
ATOM 889 O O . ARG A 1 105 ? -27.313 -4.154 29.437 1.00 72.81 105 ARG A O 1
ATOM 896 N N . TRP A 1 106 ? -28.062 -4.846 27.428 1.00 73.75 106 TRP A N 1
ATOM 897 C CA . TRP A 1 106 ? -29.328 -5.426 27.887 1.00 73.75 106 TRP A CA 1
ATOM 898 C C . TRP A 1 106 ? -29.211 -6.887 28.341 1.00 73.75 106 TRP A C 1
ATOM 900 O O . TRP A 1 106 ? -30.113 -7.396 29.003 1.00 73.75 106 TRP A O 1
ATOM 910 N N . LEU A 1 107 ? -28.103 -7.566 28.031 1.00 76.38 107 LEU A N 1
ATOM 911 C CA . LEU A 1 107 ? -27.844 -8.923 28.505 1.00 76.38 107 LEU A CA 1
ATOM 912 C C . LEU A 1 107 ? -27.401 -8.920 29.980 1.00 76.38 107 LEU A C 1
ATOM 914 O O . LEU A 1 107 ? -26.448 -8.221 30.340 1.00 76.38 107 LEU A O 1
ATOM 918 N N . PRO A 1 108 ? -28.035 -9.729 30.850 1.00 74.88 108 PRO A N 1
ATOM 919 C CA . PRO A 1 108 ? -27.610 -9.848 32.235 1.00 74.88 108 PRO A CA 1
ATOM 920 C C . PRO A 1 108 ? -26.201 -10.445 32.285 1.00 74.88 108 PRO A C 1
ATOM 922 O O . PRO A 1 108 ? -25.960 -11.573 31.847 1.00 74.88 108 PRO A O 1
ATOM 925 N N . LYS A 1 109 ? -25.252 -9.679 32.830 1.00 70.44 109 LYS A N 1
ATOM 926 C CA . LYS A 1 109 ? -23.892 -10.161 33.086 1.00 70.44 109 LYS A CA 1
ATOM 927 C C . LYS A 1 109 ? -23.978 -11.261 34.142 1.00 70.44 109 LYS A C 1
ATOM 929 O O . LYS A 1 109 ? -24.408 -10.992 35.264 1.00 70.44 109 LYS A O 1
ATOM 934 N N . ARG A 1 110 ? -23.609 -12.497 33.786 1.00 64.88 110 ARG A N 1
ATOM 935 C CA . ARG A 1 110 ? -23.480 -13.572 34.780 1.00 64.88 110 ARG A CA 1
ATOM 936 C C . ARG A 1 110 ? -22.418 -13.145 35.799 1.00 64.88 110 ARG A C 1
ATOM 938 O O . ARG A 1 110 ? -21.326 -12.752 35.388 1.00 64.88 110 ARG A O 1
ATOM 945 N N . LYS A 1 111 ? -22.804 -13.136 37.079 1.00 52.56 111 LYS A N 1
ATOM 946 C CA . LYS A 1 111 ? -21.897 -12.946 38.220 1.00 52.56 111 LYS A CA 1
ATOM 947 C C . LYS A 1 111 ? -20.898 -14.090 38.298 1.00 52.56 111 LYS A C 1
ATOM 949 O O . LYS A 1 111 ? -21.309 -15.226 37.971 1.00 52.56 111 LYS A O 1
#

Foldseek 3Di:
DLVVLLCVLVVLLVQLVVLVVVLVVDDDPVVVLSVLSNVLSCVLNVVSVVLSVCLVVPVPPSNDPVNNVVSVVVSVVSVVVSVCCVPPVVVVVVVVVVVVVVVVVVDDDDD

pLDDT: mean 84.3, std 9.28, range [52.56, 95.88]

Solvent-accessible surface area (backbone atoms only — not comparable to full-atom values): 5868 Å² total; per-residue (Å²): 112,72,67,59,54,50,52,54,23,51,47,26,34,51,48,12,53,52,22,51,62,47,31,78,76,37,67,74,72,57,24,60,50,24,51,53,46,18,50,49,11,46,53,49,13,53,53,44,47,50,41,52,48,32,35,75,73,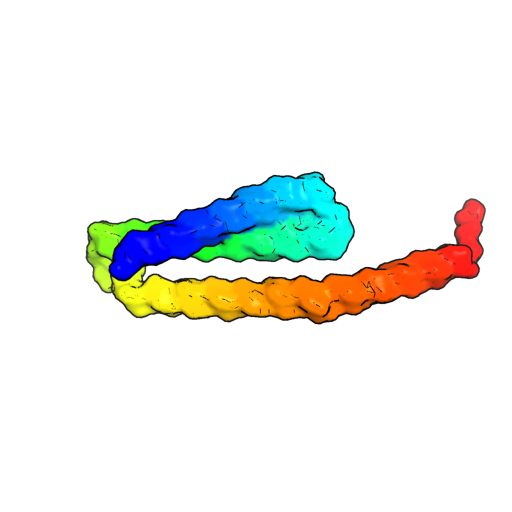58,36,80,76,66,28,35,70,64,56,58,52,53,49,50,52,51,48,52,55,52,50,50,52,53,52,48,44,54,73,58,50,46,62,57,50,52,53,52,50,50,51,52,54,53,53,56,69,73,48,84,77,84,128

Nearest PDB structures (foldseek):
  4nqi-assembly1_A  TM=5.162E-01  e=8.122E+00  Dictyostelium discoideum
  4u5a-assembly4_D  TM=5.016E-01  e=7.242E+00  Plasmodium berghei

Organism: NCBI:txid1974477

Sequence (111 aa):
MRIILLIVFIGAIVIGIYAARKLTKSSGLFKKLWTKLQLWGWTIGLIGLALFFFREVRAIYLGARIWMLLWIIFAFIWLAFIIKYWKKEIPKKEEIKKTEEEFNRWLPKRK

Mean predicted aligned error: 7.8 Å